Protein AF-A0A4Q5QJF8-F1 (afdb_monomer)

pLDDT: mean 85.0, std 16.34, range [41.28, 97.5]

Sequence (80 aa):
MALSSTFPRQTSGTATPRPVMLVILDGWGWREDAADNAIRQSKTPSFDRLLQAPYAFLRTHGLDVGLPEGQMGNSEVGHT

Mean predicted aligned error: 10.23 Å

Radius of gyration: 22.6 Å; Cα contacts (8 Å, |Δi|>4): 31; chains: 1; bounding box: 29×62×56 Å

Foldseek 3Di:
DDPPPPDPDPPPPPDPDDDDDDDDDFPDDDDPDPVVDCVNPDDDPVVVVVVVDDDDDDDQDDVSQPHHHPGDHHDVSNVD

Structure (mmCIF, N/CA/C/O backbone):
data_AF-A0A4Q5QJF8-F1
#
_entry.id   AF-A0A4Q5QJF8-F1
#
loop_
_atom_site.group_PDB
_atom_site.id
_atom_site.type_symbol
_atom_site.label_atom_id
_atom_site.label_alt_id
_atom_site.label_comp_id
_atom_site.label_asym_id
_atom_site.label_entity_id
_atom_site.label_seq_id
_atom_site.pdbx_PDB_ins_code
_atom_site.Cartn_x
_atom_site.Cartn_y
_atom_site.Cartn_z
_atom_site.occupancy
_atom_site.B_iso_or_equiv
_atom_site.auth_seq_id
_atom_site.auth_comp_id
_atom_site.auth_asym_id
_atom_site.auth_atom_id
_atom_site.pdbx_PDB_model_num
ATOM 1 N N . MET A 1 1 ? 0.402 47.072 42.772 1.00 43.84 1 MET A N 1
ATOM 2 C CA . MET A 1 1 ? -0.784 46.690 41.977 1.00 43.84 1 MET A CA 1
ATOM 3 C C . MET A 1 1 ? -0.359 45.538 41.073 1.00 43.84 1 MET A C 1
ATOM 5 O O . MET A 1 1 ? 0.172 45.773 40.000 1.00 43.84 1 MET A O 1
ATOM 9 N N . ALA A 1 2 ? -0.421 44.308 41.587 1.00 41.28 2 ALA A N 1
ATOM 10 C CA . ALA A 1 2 ? 0.022 43.106 40.883 1.00 41.28 2 ALA A CA 1
ATOM 11 C C . ALA A 1 2 ? -1.211 42.396 40.316 1.00 41.28 2 ALA A C 1
ATOM 13 O O . ALA A 1 2 ? -2.075 41.973 41.081 1.00 41.28 2 ALA A O 1
ATOM 14 N N . LEU A 1 3 ? -1.308 42.293 38.992 1.00 43.41 3 LEU A N 1
ATOM 15 C CA . LEU A 1 3 ? -2.325 41.481 38.330 1.00 43.41 3 LEU A CA 1
ATOM 16 C C . LEU A 1 3 ? -1.716 40.103 38.063 1.00 43.41 3 LEU A C 1
ATOM 18 O O . LEU A 1 3 ? -1.104 39.864 37.028 1.00 43.41 3 LEU A O 1
ATOM 22 N N . SER A 1 4 ? -1.845 39.217 39.051 1.00 45.53 4 SER A N 1
ATOM 23 C CA . SER A 1 4 ? -1.605 37.784 38.886 1.00 45.53 4 SER A CA 1
ATOM 24 C C . SER A 1 4 ? -2.786 37.195 38.113 1.00 45.53 4 SER A C 1
ATOM 26 O O . SER A 1 4 ? -3.851 36.952 38.683 1.00 45.53 4 SER A O 1
ATOM 28 N N . SER A 1 5 ? -2.635 37.012 36.800 1.00 45.50 5 SER A N 1
ATOM 29 C CA . SER A 1 5 ? -3.588 36.242 36.002 1.00 45.50 5 SER A CA 1
ATOM 30 C C . SER A 1 5 ? -3.366 34.757 36.282 1.00 45.50 5 SER A C 1
ATOM 32 O O . SER A 1 5 ? -2.518 34.084 35.700 1.00 45.50 5 SER A O 1
ATOM 34 N N . THR A 1 6 ? -4.140 34.235 37.228 1.00 51.34 6 THR A N 1
ATOM 35 C CA . THR A 1 6 ? -4.233 32.794 37.455 1.00 51.34 6 THR A CA 1
ATOM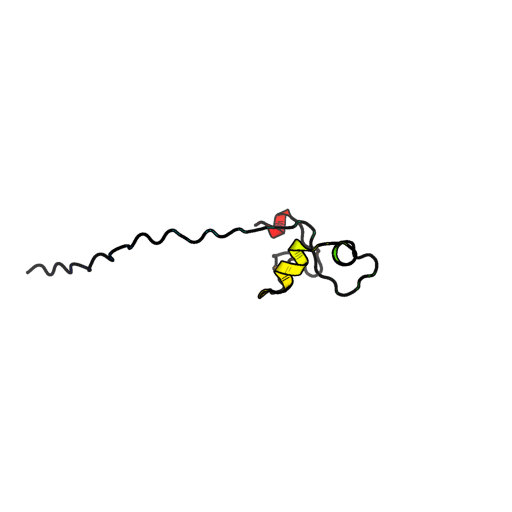 36 C C . THR A 1 6 ? -4.975 32.183 36.268 1.00 51.34 6 THR A C 1
ATOM 38 O O . THR A 1 6 ? -6.197 32.280 36.172 1.00 51.34 6 THR A O 1
ATOM 41 N N . PHE A 1 7 ? -4.235 31.581 35.337 1.00 51.00 7 PHE A N 1
ATOM 42 C CA . PHE A 1 7 ? -4.809 30.693 34.330 1.00 51.00 7 PHE A CA 1
ATOM 43 C C . PHE A 1 7 ? -5.459 29.495 35.042 1.00 51.00 7 PHE A C 1
ATOM 45 O O . PHE A 1 7 ? -4.802 28.869 35.882 1.00 51.00 7 PHE A O 1
ATOM 52 N N . PRO A 1 8 ? -6.721 29.140 34.743 1.00 49.84 8 PRO A N 1
ATOM 53 C CA . PRO A 1 8 ? -7.321 27.943 35.308 1.00 49.84 8 PRO A CA 1
ATOM 54 C C . PRO A 1 8 ? -6.547 26.714 34.818 1.00 49.84 8 PRO A C 1
ATOM 56 O O . PRO A 1 8 ? -6.427 26.462 33.619 1.00 49.84 8 PRO A O 1
ATOM 59 N N . ARG A 1 9 ? -5.997 25.952 35.769 1.00 54.03 9 ARG A N 1
ATOM 60 C CA . ARG A 1 9 ? -5.372 24.649 35.528 1.00 54.03 9 ARG A CA 1
ATOM 61 C C . ARG A 1 9 ? -6.429 23.736 34.896 1.00 54.03 9 ARG A C 1
ATOM 63 O O . ARG A 1 9 ? -7.428 23.433 35.544 1.00 54.03 9 ARG A O 1
ATOM 70 N N . GLN A 1 10 ? -6.211 23.307 33.649 1.00 64.06 10 GLN A N 1
ATOM 71 C CA . GLN A 1 10 ? -7.021 22.256 33.031 1.00 64.06 10 GLN A CA 1
ATOM 72 C C . GLN A 1 10 ? -7.007 21.031 33.951 1.00 64.06 10 GLN A C 1
ATOM 74 O O . GLN A 1 10 ? -5.946 20.511 34.302 1.00 64.06 10 GLN A O 1
ATOM 79 N N . THR A 1 11 ? -8.187 20.590 34.372 1.00 56.31 11 THR A N 1
ATOM 80 C CA . THR A 1 11 ? -8.369 19.332 35.084 1.00 56.31 11 THR A CA 1
ATOM 81 C C . THR A 1 11 ? -8.196 18.207 34.071 1.00 56.31 11 THR A C 1
ATOM 83 O O . THR A 1 11 ? -9.095 17.886 33.298 1.00 56.31 11 THR A O 1
ATOM 86 N N . SER A 1 12 ? -7.000 17.622 34.033 1.00 58.06 12 SER A N 1
ATOM 87 C CA . SER A 1 12 ? -6.722 16.428 33.244 1.00 58.06 12 SER A CA 1
ATOM 88 C C . SER A 1 12 ? -7.507 15.253 33.830 1.00 58.06 12 SER A C 1
ATOM 90 O O . SER A 1 12 ? -7.026 14.558 34.726 1.00 58.06 12 SER A O 1
ATOM 92 N N . GLY A 1 13 ? -8.723 15.020 33.338 1.00 63.06 13 GLY A N 1
ATOM 93 C CA . GLY A 1 13 ? -9.298 13.682 33.383 1.00 63.06 13 GLY A CA 1
ATOM 94 C C . GLY A 1 13 ? -8.316 12.764 32.664 1.00 63.06 13 GLY A C 1
ATOM 95 O O . GLY A 1 13 ? -8.019 12.981 31.491 1.00 63.06 13 GLY A O 1
ATOM 96 N N . THR A 1 14 ? -7.731 11.803 33.375 1.00 63.50 14 THR A N 1
ATOM 97 C CA . THR A 1 14 ? -6.742 10.873 32.824 1.00 63.50 14 THR A CA 1
ATOM 98 C C . THR A 1 14 ? -7.452 9.864 31.929 1.00 63.50 14 THR A C 1
ATOM 100 O O . THR A 1 14 ? -7.642 8.707 32.295 1.00 63.50 14 THR A O 1
ATOM 103 N N . ALA A 1 15 ? -7.908 10.317 30.763 1.00 76.38 15 ALA A N 1
ATOM 104 C CA . ALA A 1 15 ? -8.314 9.428 29.696 1.00 76.38 15 ALA A CA 1
ATOM 105 C C . ALA A 1 15 ? -7.075 8.630 29.289 1.00 76.38 15 ALA A C 1
ATOM 107 O O . ALA A 1 15 ? -6.062 9.206 28.888 1.00 76.38 15 ALA A O 1
ATOM 108 N N . THR A 1 16 ? -7.134 7.308 29.437 1.00 82.56 16 THR A N 1
ATOM 109 C CA . THR A 1 16 ? -6.076 6.429 28.947 1.00 82.56 16 THR A CA 1
ATOM 110 C C . THR A 1 16 ? -5.905 6.688 27.447 1.00 82.56 16 THR A C 1
ATOM 112 O O . THR A 1 16 ? -6.893 6.585 26.711 1.00 82.56 16 THR A O 1
ATOM 115 N N . PRO A 1 17 ? -4.700 7.056 26.972 1.00 87.69 17 PRO A N 1
ATOM 116 C CA . PRO A 1 17 ? -4.463 7.240 25.548 1.00 87.69 17 PRO A CA 1
ATOM 117 C C . PRO A 1 17 ? -4.877 5.983 24.785 1.00 87.69 17 PRO A C 1
ATOM 119 O O . PRO A 1 17 ? -4.557 4.865 25.193 1.00 87.69 17 PRO A O 1
ATOM 122 N N . ARG A 1 18 ? -5.606 6.158 23.679 1.00 92.56 18 ARG A N 1
ATOM 123 C CA . ARG A 1 18 ? -5.932 5.032 22.803 1.00 92.56 18 ARG A CA 1
ATOM 124 C C . ARG A 1 18 ? -4.642 4.590 22.106 1.00 92.56 18 ARG A C 1
ATOM 126 O O . ARG A 1 18 ? -4.015 5.436 21.468 1.00 92.56 18 ARG A O 1
ATOM 133 N N . PRO A 1 19 ? -4.229 3.318 22.229 1.00 93.88 19 PRO A N 1
ATOM 134 C CA . PRO A 1 19 ? -3.009 2.851 21.592 1.00 93.88 19 PRO A CA 1
ATOM 135 C C . PRO A 1 19 ? -3.142 2.934 20.070 1.00 93.88 19 PRO A C 1
ATOM 137 O O . PRO A 1 19 ? -4.203 2.653 19.510 1.00 93.88 19 PRO A O 1
ATOM 140 N N . VAL A 1 20 ? -2.048 3.308 19.413 1.00 95.75 20 VAL A N 1
ATOM 141 C CA . VAL A 1 20 ? -1.921 3.349 17.954 1.00 95.75 20 VAL A CA 1
ATOM 142 C C . VAL A 1 20 ? -0.776 2.423 17.561 1.00 95.75 20 VAL A C 1
ATOM 144 O O . VAL A 1 20 ? 0.266 2.421 18.212 1.00 95.75 20 VAL A O 1
ATOM 147 N N . MET A 1 21 ? -0.976 1.636 16.505 1.00 94.81 21 MET A N 1
ATOM 148 C CA . MET A 1 21 ? 0.028 0.731 15.953 1.00 94.81 21 MET A CA 1
ATOM 149 C C . MET A 1 21 ? 0.325 1.136 14.509 1.00 94.81 21 MET A C 1
ATOM 151 O O . MET A 1 21 ? -0.584 1.160 13.681 1.00 94.81 21 MET A O 1
ATOM 155 N N . LEU A 1 22 ? 1.591 1.429 14.216 1.00 9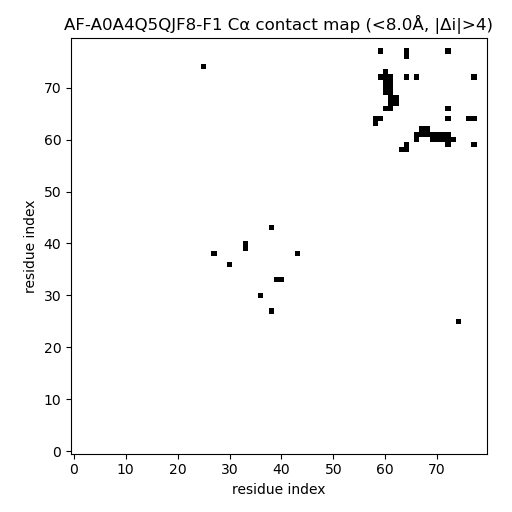5.44 22 LEU A N 1
ATOM 156 C CA . LEU A 1 22 ? 2.099 1.567 12.853 1.00 95.44 22 LEU A CA 1
ATOM 157 C C . LEU A 1 22 ? 2.683 0.220 12.416 1.00 95.44 22 LEU A C 1
ATOM 159 O O . LEU A 1 22 ? 3.521 -0.342 13.118 1.00 95.44 22 LEU A O 1
ATOM 163 N N . VAL A 1 23 ? 2.235 -0.291 11.270 1.00 95.00 23 VAL A N 1
ATOM 164 C CA . VAL A 1 23 ? 2.737 -1.535 10.670 1.00 95.00 23 VAL A CA 1
ATOM 165 C C . VAL A 1 23 ? 3.276 -1.217 9.285 1.00 95.00 23 VAL A C 1
ATOM 167 O O . VAL A 1 23 ? 2.546 -0.679 8.456 1.00 95.00 23 V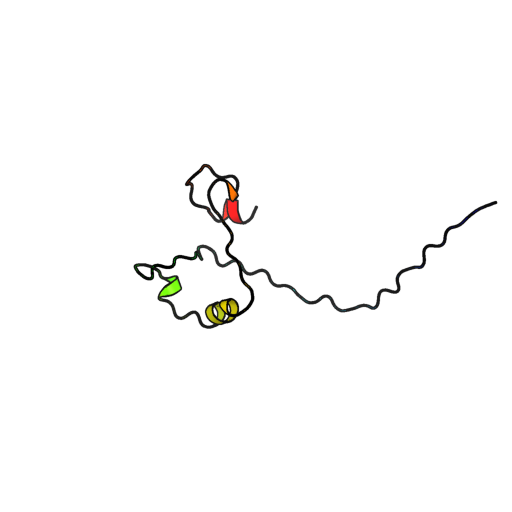AL A O 1
ATOM 170 N N . ILE A 1 24 ? 4.536 -1.571 9.039 1.00 93.81 24 ILE A N 1
ATOM 171 C CA . ILE A 1 24 ? 5.198 -1.417 7.742 1.00 93.81 24 ILE A CA 1
ATOM 172 C C . ILE A 1 24 ? 5.423 -2.815 7.171 1.00 93.81 24 ILE A C 1
ATOM 174 O O . ILE A 1 24 ? 6.120 -3.634 7.768 1.00 93.81 24 ILE A O 1
ATOM 178 N N . LEU A 1 25 ? 4.796 -3.096 6.030 1.00 93.94 25 LEU A N 1
ATOM 179 C CA . LEU A 1 25 ? 5.024 -4.317 5.262 1.00 93.94 25 LEU A CA 1
ATOM 180 C C . LEU A 1 25 ? 6.059 -3.993 4.176 1.00 93.94 25 LEU A C 1
ATOM 182 O O . LEU A 1 25 ? 5.716 -3.382 3.164 1.00 93.94 25 LEU A O 1
ATOM 186 N N . ASP A 1 26 ? 7.327 -4.341 4.405 1.00 92.12 26 ASP A N 1
ATOM 187 C CA . ASP A 1 26 ? 8.401 -4.035 3.449 1.00 92.12 26 ASP A CA 1
ATOM 188 C C . ASP A 1 26 ? 8.164 -4.756 2.106 1.00 92.12 26 ASP A C 1
ATOM 190 O O . ASP A 1 26 ? 7.750 -5.917 2.069 1.00 92.12 26 ASP A O 1
ATOM 194 N N . GLY A 1 27 ? 8.367 -4.047 0.994 1.00 91.12 27 GLY A N 1
ATOM 195 C CA . GLY A 1 27 ? 8.089 -4.543 -0.357 1.00 91.12 27 GLY A CA 1
ATOM 196 C C . GLY A 1 27 ? 6.602 -4.731 -0.701 1.00 91.12 27 GLY A C 1
ATOM 197 O O . GLY A 1 27 ? 6.290 -5.354 -1.717 1.00 91.12 27 GLY A O 1
ATOM 198 N N . TRP A 1 28 ? 5.668 -4.206 0.103 1.00 94.81 28 TRP A N 1
ATOM 199 C CA . TRP A 1 28 ? 4.226 -4.379 -0.113 1.00 94.81 28 TRP A CA 1
ATOM 200 C C . TRP A 1 28 ? 3.598 -3.251 -0.944 1.00 94.81 28 TRP A C 1
ATOM 202 O O . TRP A 1 28 ? 3.097 -2.258 -0.414 1.00 94.81 28 TRP A O 1
ATOM 212 N N . GLY A 1 29 ? 3.626 -3.400 -2.270 1.00 93.75 29 GLY A N 1
ATOM 213 C CA . GLY A 1 29 ? 3.067 -2.426 -3.216 1.00 93.75 29 GLY A CA 1
ATOM 214 C C . GLY A 1 29 ? 1.636 -2.724 -3.680 1.00 93.75 29 GLY A C 1
ATOM 215 O O . GLY A 1 29 ? 1.131 -3.839 -3.547 1.00 93.75 29 GLY A O 1
ATOM 216 N N . TRP A 1 30 ? 0.993 -1.726 -4.297 1.00 95.00 30 TRP A N 1
ATOM 217 C CA . TRP A 1 30 ? -0.292 -1.891 -4.982 1.00 95.00 30 TRP A CA 1
ATOM 218 C C . TRP A 1 30 ? -0.120 -1.905 -6.503 1.00 95.00 30 TRP A C 1
ATOM 220 O O . TRP A 1 30 ? 0.468 -0.993 -7.081 1.00 95.00 30 TRP A O 1
ATOM 230 N N . ARG A 1 31 ? -0.689 -2.925 -7.153 1.00 94.50 31 ARG A N 1
ATOM 231 C CA . ARG A 1 31 ? -0.827 -3.035 -8.611 1.00 94.50 31 ARG A CA 1
ATOM 232 C C . ARG A 1 31 ? -2.163 -3.706 -8.932 1.00 94.50 31 ARG A C 1
ATOM 234 O O . ARG A 1 31 ? -2.525 -4.694 -8.289 1.00 94.50 31 ARG A O 1
ATOM 241 N N . GLU A 1 32 ? -2.905 -3.159 -9.896 1.00 93.50 32 GLU A N 1
ATOM 242 C CA . GLU A 1 32 ? -4.214 -3.699 -10.301 1.00 93.50 32 GLU A CA 1
ATOM 243 C C . GLU A 1 32 ? -4.092 -5.031 -11.038 1.00 93.50 32 GLU A C 1
ATOM 245 O O . GLU A 1 32 ? -4.869 -5.950 -10.776 1.00 93.50 32 GLU A O 1
ATOM 250 N N . ASP A 1 33 ? -3.086 -5.144 -11.906 1.00 96.06 33 ASP A N 1
ATOM 251 C CA . ASP A 1 33 ? -2.799 -6.371 -12.636 1.00 96.06 33 ASP A CA 1
ATOM 252 C C . ASP A 1 33 ? -2.384 -7.497 -11.678 1.00 96.06 33 ASP A C 1
ATOM 254 O O . ASP A 1 33 ? -1.494 -7.342 -10.825 1.00 96.06 33 ASP A O 1
ATOM 258 N N . ALA A 1 34 ? -3.066 -8.630 -11.828 1.00 94.62 34 ALA A N 1
ATOM 259 C CA . ALA A 1 34 ? -2.837 -9.846 -11.070 1.00 94.62 34 ALA A CA 1
ATOM 260 C C . ALA A 1 34 ? -1.714 -10.707 -11.664 1.00 94.62 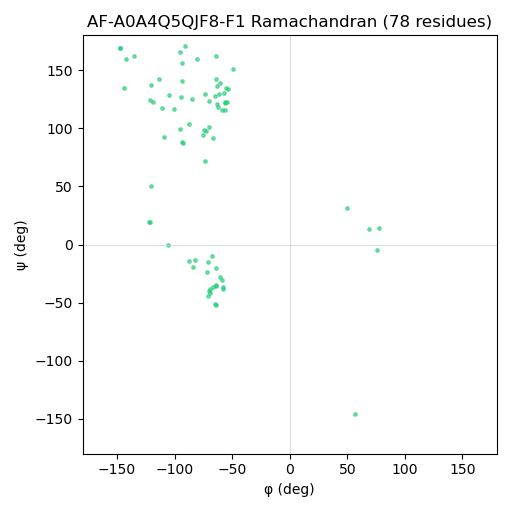34 ALA A C 1
ATOM 262 O O . ALA A 1 34 ? -1.172 -11.539 -10.934 1.00 94.62 34 ALA A O 1
ATOM 263 N N . ALA A 1 35 ? -1.347 -10.524 -12.937 1.00 97.31 35 ALA A N 1
ATOM 264 C CA . ALA A 1 35 ? -0.215 -11.217 -13.541 1.00 97.31 35 ALA A CA 1
ATOM 265 C C . ALA A 1 35 ? 1.055 -10.932 -12.728 1.00 97.31 35 ALA A C 1
ATOM 267 O O . ALA A 1 35 ? 1.311 -9.786 -12.351 1.00 97.31 35 ALA A O 1
ATOM 268 N N . ASP A 1 36 ? 1.791 -11.990 -12.376 1.00 96.31 36 ASP A N 1
ATOM 269 C CA . ASP A 1 36 ? 3.043 -11.933 -11.606 1.00 96.31 36 ASP A CA 1
ATOM 270 C C . ASP A 1 36 ? 2.967 -11.081 -10.321 1.00 96.31 36 ASP A C 1
ATOM 272 O O . ASP A 1 36 ? 3.928 -10.418 -9.923 1.00 96.31 36 ASP A O 1
ATOM 276 N N . ASN A 1 37 ? 1.788 -11.026 -9.691 1.00 96.50 37 ASN A N 1
ATOM 277 C CA . ASN A 1 37 ? 1.519 -10.230 -8.496 1.00 96.50 37 ASN A CA 1
ATOM 278 C C . ASN A 1 37 ? 1.334 -11.146 -7.286 1.00 96.50 37 ASN A C 1
ATOM 280 O O . ASN A 1 37 ? 0.227 -11.599 -6.994 1.00 96.50 37 ASN A O 1
ATOM 284 N N . ALA A 1 38 ? 2.425 -11.398 -6.564 1.00 95.88 38 ALA A N 1
ATOM 285 C CA . ALA A 1 38 ? 2.411 -12.293 -5.412 1.00 95.88 38 ALA A CA 1
ATOM 286 C C . ALA A 1 38 ? 1.410 -11.855 -4.330 1.00 95.88 38 ALA A C 1
ATOM 288 O O . ALA A 1 38 ? 0.735 -12.704 -3.756 1.00 95.88 38 ALA A O 1
ATOM 289 N N . ILE A 1 39 ? 1.263 -10.548 -4.086 1.00 95.25 39 ILE A N 1
ATOM 290 C CA . ILE A 1 39 ? 0.328 -10.013 -3.086 1.00 95.25 39 ILE A CA 1
ATOM 291 C C . ILE A 1 39 ? -1.111 -10.328 -3.490 1.00 95.25 39 ILE A C 1
ATOM 293 O O . ILE A 1 39 ? -1.856 -10.915 -2.713 1.00 95.25 39 ILE A O 1
ATOM 297 N N . ARG A 1 40 ? -1.487 -10.001 -4.731 1.00 94.69 40 ARG A N 1
ATOM 298 C CA . ARG A 1 40 ? -2.860 -10.166 -5.230 1.00 94.69 40 ARG A CA 1
ATOM 299 C C . ARG A 1 40 ? -3.255 -11.625 -5.462 1.00 94.69 40 ARG A C 1
ATOM 301 O O . ARG A 1 40 ? -4.440 -11.938 -5.455 1.00 94.69 40 ARG A O 1
ATOM 308 N N . GLN A 1 41 ? -2.277 -12.507 -5.666 1.00 96.31 41 GLN A N 1
ATOM 309 C CA . GLN A 1 41 ? -2.483 -13.953 -5.789 1.00 96.31 41 GLN A CA 1
ATOM 310 C C . GLN A 1 41 ? -2.460 -14.688 -4.435 1.00 96.31 41 GLN A C 1
ATOM 312 O O . GLN A 1 41 ? -2.864 -15.850 -4.357 1.00 96.31 41 GLN A O 1
ATOM 317 N N . SER A 1 42 ? -1.984 -14.043 -3.367 1.00 95.75 42 SER A N 1
ATOM 318 C CA . SER 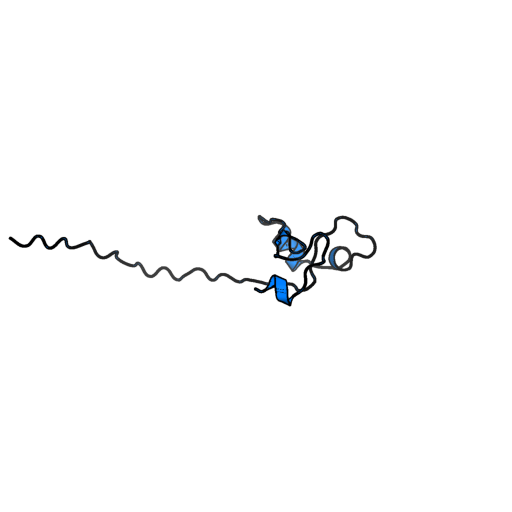A 1 42 ? -1.891 -14.643 -2.035 1.00 95.75 42 SER A CA 1
ATOM 319 C C . SER A 1 42 ? -3.224 -14.624 -1.287 1.00 95.75 42 SER A C 1
ATOM 321 O O . SER A 1 42 ? -4.116 -13.827 -1.560 1.00 95.75 42 SER A O 1
ATOM 323 N N . LYS A 1 43 ? -3.358 -15.498 -0.282 1.00 97.50 43 LYS A N 1
ATOM 324 C CA . LYS A 1 43 ? -4.479 -15.460 0.668 1.00 97.50 43 LYS A CA 1
ATOM 325 C C . LYS A 1 43 ? -4.129 -14.529 1.828 1.00 97.50 43 LYS A C 1
ATOM 327 O O . LYS A 1 43 ? -3.381 -14.928 2.719 1.00 97.50 43 LYS A O 1
ATOM 332 N N . THR A 1 44 ? -4.683 -13.319 1.841 1.00 96.62 44 THR A N 1
ATOM 333 C CA . THR A 1 44 ? -4.304 -12.245 2.778 1.00 96.62 44 THR A CA 1
ATOM 334 C C . THR A 1 44 ? -5.465 -11.758 3.654 1.00 96.62 44 THR A C 1
ATOM 336 O O . THR A 1 44 ? -5.648 -10.553 3.814 1.00 96.62 44 THR A O 1
ATOM 339 N N . PRO A 1 45 ? -6.222 -12.648 4.329 1.00 97.38 45 PRO A N 1
ATOM 340 C CA . PRO A 1 45 ? -7.521 -12.310 4.924 1.00 97.38 45 PRO A CA 1
ATOM 341 C C . PRO A 1 45 ? -7.476 -11.176 5.962 1.00 97.38 45 PRO A C 1
ATOM 343 O O . PRO A 1 45 ? -8.447 -10.436 6.118 1.00 97.38 45 PRO A O 1
ATOM 346 N N . SER A 1 46 ? -6.363 -11.026 6.685 1.00 96.75 46 SER A N 1
ATOM 347 C CA . SER A 1 46 ? -6.175 -9.921 7.633 1.00 96.75 46 SER A CA 1
ATOM 348 C C . SER A 1 46 ? -5.995 -8.580 6.923 1.00 96.75 46 SER A C 1
ATOM 350 O O . SER A 1 46 ? -6.619 -7.600 7.319 1.00 96.75 46 SER A O 1
ATOM 352 N N . PHE A 1 47 ? -5.180 -8.537 5.867 1.00 95.81 47 PHE A N 1
ATOM 353 C CA . PHE A 1 47 ? -4.971 -7.332 5.064 1.00 95.81 47 PHE A CA 1
ATOM 354 C C . PHE A 1 47 ? -6.233 -6.980 4.267 1.00 95.81 47 PHE A C 1
ATOM 356 O O . PHE A 1 47 ? -6.664 -5.831 4.278 1.00 95.81 47 PHE A O 1
ATOM 363 N N . ASP A 1 48 ? -6.903 -7.983 3.694 1.00 95.81 48 ASP A N 1
ATOM 364 C CA . ASP A 1 48 ? -8.158 -7.819 2.950 1.00 95.81 48 ASP A CA 1
ATOM 365 C C . ASP A 1 48 ? -9.249 -7.180 3.818 1.00 95.81 48 ASP A C 1
ATOM 367 O O . ASP A 1 48 ? -10.028 -6.353 3.345 1.00 95.81 48 ASP A O 1
ATOM 371 N N . ARG A 1 49 ? -9.285 -7.530 5.113 1.00 97.19 49 ARG A N 1
ATOM 372 C CA . ARG A 1 49 ? -10.187 -6.912 6.092 1.00 97.19 49 ARG A CA 1
ATOM 373 C C . ARG A 1 49 ? -9.814 -5.459 6.389 1.00 97.19 49 ARG A C 1
ATOM 375 O O . ARG A 1 49 ? -10.717 -4.644 6.548 1.00 97.19 49 ARG A O 1
ATOM 382 N N . LEU A 1 50 ? -8.523 -5.127 6.467 1.00 95.19 50 LEU A N 1
ATOM 383 C CA . LEU A 1 50 ? -8.069 -3.745 6.681 1.00 95.19 50 LEU A CA 1
ATOM 384 C C . LEU A 1 50 ? -8.461 -2.836 5.511 1.00 95.19 50 LEU A C 1
ATOM 386 O O . LEU A 1 50 ? -8.863 -1.700 5.741 1.00 95.19 50 LEU A O 1
ATOM 390 N N . LEU A 1 51 ? -8.439 -3.355 4.281 1.00 94.06 51 LEU A N 1
ATOM 391 C CA . LEU A 1 51 ? -8.881 -2.625 3.088 1.00 94.06 51 LEU A CA 1
ATOM 392 C C . LEU A 1 51 ? -10.394 -2.331 3.051 1.00 94.06 51 LEU A C 1
ATOM 394 O O . LEU A 1 51 ? -10.835 -1.563 2.205 1.00 94.06 51 LEU A O 1
ATOM 398 N N . GLN A 1 52 ? -11.203 -2.908 3.947 1.00 97.31 52 GLN A N 1
ATOM 399 C CA . GLN A 1 52 ? -12.629 -2.559 4.069 1.00 97.31 52 GLN A CA 1
ATOM 400 C C . GLN A 1 52 ? -12.870 -1.295 4.916 1.00 97.31 52 GLN A C 1
ATOM 402 O O . GLN A 1 52 ? -13.978 -0.762 4.930 1.00 97.31 52 GLN A O 1
ATOM 407 N N . ALA A 1 53 ? -11.861 -0.827 5.655 1.00 96.19 53 ALA A N 1
ATOM 408 C CA . ALA A 1 53 ? -11.896 0.432 6.397 1.00 96.19 53 ALA A CA 1
ATOM 409 C C . ALA A 1 53 ? -11.366 1.589 5.522 1.00 96.19 53 ALA A C 1
ATOM 411 O O . ALA A 1 53 ? -10.823 1.331 4.452 1.00 96.19 53 ALA A O 1
ATOM 412 N N . PRO A 1 54 ? -11.481 2.866 5.935 1.00 97.50 54 PRO A N 1
ATOM 413 C CA . PRO A 1 54 ? -10.879 3.969 5.188 1.00 97.50 54 PRO A CA 1
ATOM 414 C C . PRO A 1 54 ? -9.368 3.770 4.989 1.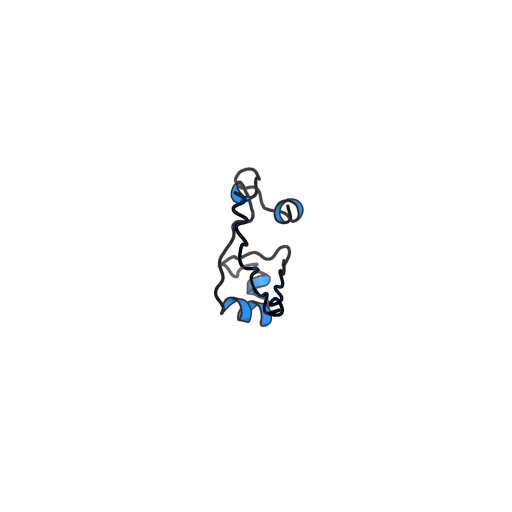00 97.50 54 PRO A C 1
ATOM 416 O O . PRO A 1 54 ? -8.620 3.659 5.960 1.00 97.50 54 PRO A O 1
ATOM 419 N N . TYR A 1 55 ? -8.929 3.753 3.731 1.00 96.50 55 TYR A N 1
ATOM 420 C CA . TYR A 1 55 ? -7.526 3.644 3.337 1.00 96.50 55 TYR A CA 1
ATOM 421 C C . TYR A 1 55 ? -7.202 4.648 2.223 1.00 96.50 55 TYR A C 1
ATOM 423 O O . TYR A 1 55 ? -8.095 5.174 1.559 1.00 96.50 55 TYR A O 1
ATOM 431 N N . ALA A 1 56 ? -5.914 4.916 2.022 1.00 95.62 56 ALA A N 1
ATOM 432 C CA . ALA A 1 56 ? -5.410 5.766 0.949 1.00 95.62 56 ALA A CA 1
ATOM 433 C C . ALA A 1 56 ? -4.099 5.195 0.393 1.00 95.62 56 ALA A C 1
ATOM 435 O O . ALA A 1 56 ? -3.422 4.415 1.065 1.00 95.62 56 ALA A O 1
ATOM 436 N N . PHE A 1 57 ? -3.735 5.602 -0.825 1.00 95.25 57 PHE A N 1
ATOM 437 C CA . PHE A 1 57 ? -2.436 5.286 -1.415 1.00 95.25 57 PHE A CA 1
ATOM 438 C C . PHE A 1 57 ? -1.435 6.403 -1.147 1.00 95.25 57 PHE A C 1
ATOM 440 O O . PHE A 1 57 ? -1.766 7.585 -1.237 1.00 95.25 57 PHE A O 1
ATOM 447 N N . LEU A 1 58 ? -0.199 6.007 -0.860 1.00 92.69 58 LEU A N 1
ATOM 448 C CA . LEU A 1 58 ? 0.938 6.904 -0.710 1.00 92.69 58 LEU A CA 1
ATOM 449 C C . LEU A 1 58 ? 1.933 6.638 -1.836 1.00 92.69 58 LEU A C 1
ATOM 451 O O . LEU A 1 58 ? 2.138 5.492 -2.240 1.00 92.69 58 LEU A O 1
ATOM 455 N N . ARG A 1 59 ? 2.551 7.704 -2.344 1.00 92.50 59 ARG A N 1
ATOM 456 C CA . ARG A 1 59 ? 3.666 7.600 -3.289 1.00 92.50 59 ARG A CA 1
ATOM 457 C C . ARG A 1 59 ? 4.944 7.415 -2.475 1.00 92.50 59 ARG A C 1
ATOM 459 O O . ARG A 1 59 ? 5.211 8.198 -1.574 1.00 92.50 59 ARG A O 1
ATOM 466 N N . THR A 1 60 ? 5.692 6.353 -2.762 1.00 91.25 60 THR A N 1
ATOM 467 C CA . THR A 1 60 ? 6.861 5.921 -1.971 1.00 91.25 60 THR A CA 1
ATOM 468 C C . THR A 1 60 ? 8.154 5.869 -2.794 1.00 91.25 60 THR A C 1
ATOM 470 O O . THR A 1 60 ? 9.095 5.165 -2.440 1.00 91.25 60 THR A O 1
ATOM 473 N N . HIS A 1 61 ? 8.199 6.562 -3.933 1.00 91.62 61 HIS A N 1
ATOM 474 C CA . HIS A 1 61 ? 9.313 6.518 -4.881 1.00 91.62 61 HIS A CA 1
ATOM 475 C C . HIS A 1 61 ? 9.492 7.865 -5.590 1.00 91.62 61 HIS A C 1
ATOM 477 O O . HIS A 1 61 ? 8.625 8.736 -5.511 1.00 91.62 61 HIS A O 1
ATOM 483 N N . GLY A 1 62 ? 10.603 8.013 -6.313 1.00 93.31 62 GLY A N 1
ATOM 484 C CA . GLY A 1 62 ? 10.917 9.215 -7.078 1.00 93.31 62 GLY A CA 1
ATOM 485 C C . GLY A 1 62 ? 10.932 10.492 -6.237 1.00 93.31 62 GLY A C 1
ATOM 486 O O . GLY A 1 62 ? 11.290 10.482 -5.056 1.00 93.31 62 GLY A O 1
ATOM 487 N N . LEU A 1 63 ? 10.515 11.597 -6.858 1.00 93.38 63 LEU A N 1
ATOM 488 C CA . LEU A 1 63 ? 10.586 12.932 -6.261 1.00 93.38 63 LEU A CA 1
ATOM 489 C C . LEU A 1 63 ? 9.778 13.050 -4.959 1.00 93.38 63 LEU A C 1
ATOM 491 O O . LEU A 1 63 ? 10.162 13.821 -4.084 1.00 93.38 63 LEU A O 1
ATOM 495 N N . ASP A 1 64 ? 8.709 12.260 -4.804 1.00 91.81 64 ASP A N 1
ATOM 496 C CA . ASP A 1 64 ? 7.842 12.272 -3.616 1.00 91.81 64 ASP A CA 1
ATOM 497 C C . ASP A 1 64 ? 8.569 11.841 -2.331 1.00 91.81 64 ASP A C 1
ATOM 499 O O . ASP A 1 64 ? 8.116 12.156 -1.234 1.00 91.81 64 ASP A O 1
ATOM 503 N N . VAL A 1 65 ? 9.701 11.142 -2.464 1.00 90.62 65 VAL A N 1
ATOM 504 C CA . VAL A 1 65 ? 10.552 10.701 -1.346 1.00 90.62 65 VAL A CA 1
ATOM 505 C C . VAL A 1 65 ? 11.988 11.229 -1.461 1.00 90.62 65 VAL A C 1
ATOM 507 O O . VAL A 1 65 ? 12.909 10.686 -0.861 1.00 90.62 65 VAL A O 1
ATOM 510 N N . GLY A 1 66 ? 12.205 12.281 -2.258 1.00 89.69 66 GLY A N 1
ATOM 511 C CA . GLY A 1 66 ? 13.524 12.902 -2.428 1.00 89.69 66 GLY A CA 1
ATOM 512 C C . GLY A 1 66 ? 14.490 12.140 -3.342 1.00 89.69 66 GLY A C 1
ATOM 513 O O . GLY A 1 66 ? 15.681 12.446 -3.359 1.00 89.69 66 GLY A O 1
ATOM 514 N N . LEU A 1 67 ? 13.997 11.171 -4.118 1.00 90.75 67 LEU A N 1
ATOM 515 C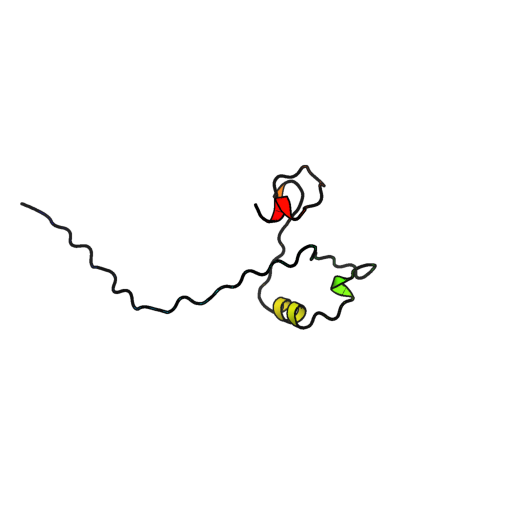 CA . LEU A 1 67 ? 14.780 10.458 -5.126 1.00 90.75 67 LEU A CA 1
ATOM 516 C C . LEU A 1 67 ? 14.631 11.100 -6.517 1.00 90.75 67 LEU A C 1
ATOM 518 O O . LEU A 1 67 ? 13.616 11.738 -6.796 1.00 90.75 67 LEU A O 1
ATOM 522 N N . PRO A 1 68 ? 15.605 10.913 -7.426 1.00 92.69 68 PRO A N 1
ATOM 523 C CA . PRO A 1 68 ? 15.459 11.250 -8.839 1.00 92.69 68 PRO A CA 1
ATOM 524 C C . PRO A 1 68 ? 14.168 10.708 -9.467 1.00 92.69 68 PRO A C 1
ATOM 526 O O . PRO A 1 68 ? 13.646 9.661 -9.074 1.00 92.69 68 PRO A O 1
ATOM 529 N N . GLU A 1 69 ? 13.659 11.405 -10.482 1.00 92.94 69 GLU A N 1
ATOM 530 C CA . GLU A 1 69 ? 12.453 10.991 -11.202 1.00 92.94 69 GLU A CA 1
ATOM 531 C C . GLU A 1 69 ? 12.582 9.561 -11.757 1.00 92.94 69 GLU A C 1
ATOM 533 O O . GLU A 1 69 ? 13.608 9.177 -12.316 1.00 92.94 69 G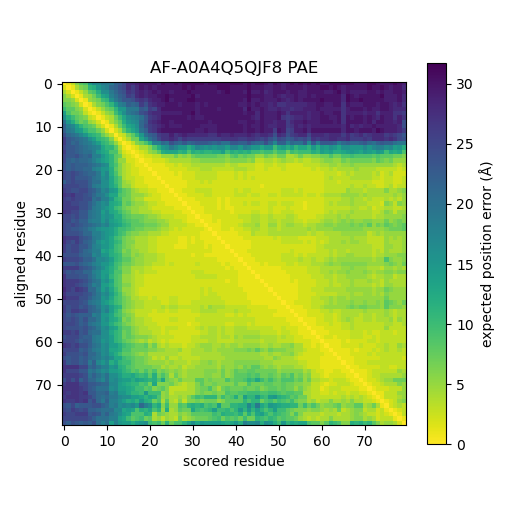LU A O 1
ATOM 538 N N . GLY A 1 70 ? 11.533 8.753 -11.572 1.00 87.19 70 GLY A N 1
ATOM 539 C CA . GLY A 1 70 ? 11.490 7.358 -12.023 1.00 87.19 70 GLY A CA 1
ATOM 540 C C . GLY A 1 70 ? 12.299 6.374 -11.172 1.00 87.19 70 GLY A C 1
ATOM 541 O O . GLY A 1 70 ? 12.213 5.168 -11.404 1.00 87.19 70 GLY A O 1
ATOM 542 N N . GLN A 1 71 ? 13.049 6.840 -10.170 1.00 89.00 71 GLN A N 1
ATOM 543 C CA . GLN A 1 71 ? 13.796 5.945 -9.298 1.00 89.00 71 GLN A CA 1
ATOM 544 C C . GLN A 1 71 ? 12.865 5.217 -8.325 1.00 89.00 71 GLN A C 1
ATOM 546 O O . GLN A 1 71 ? 12.060 5.831 -7.622 1.00 89.00 71 GLN A O 1
ATOM 551 N N . MET A 1 72 ? 13.008 3.892 -8.272 1.00 88.19 72 MET A N 1
ATOM 552 C CA . MET A 1 72 ? 12.287 3.036 -7.334 1.00 88.19 72 MET A CA 1
ATOM 553 C C . MET A 1 72 ? 12.628 3.410 -5.886 1.00 88.19 72 MET A C 1
ATOM 555 O O . MET A 1 72 ? 13.790 3.654 -5.555 1.00 88.19 72 MET A O 1
ATOM 559 N N . GLY A 1 73 ? 11.610 3.417 -5.026 1.00 87.06 73 GLY A N 1
ATOM 560 C CA . GLY A 1 73 ? 11.788 3.550 -3.584 1.00 87.06 73 GLY A CA 1
ATOM 561 C C . GLY A 1 73 ? 12.546 2.368 -2.984 1.00 87.06 73 GLY A C 1
ATOM 562 O O . GLY A 1 73 ? 12.655 1.299 -3.586 1.00 87.06 73 GLY A O 1
ATOM 563 N N . ASN A 1 74 ? 13.070 2.560 -1.780 1.00 86.56 74 ASN A N 1
ATOM 564 C CA . ASN A 1 74 ? 13.766 1.526 -1.025 1.00 86.56 74 ASN A CA 1
ATOM 565 C C . ASN A 1 74 ? 13.544 1.720 0.481 1.00 86.56 74 ASN A C 1
ATOM 567 O O . ASN A 1 74 ? 13.022 2.751 0.912 1.00 86.56 74 ASN A O 1
ATOM 571 N N . SER A 1 75 ? 13.938 0.720 1.269 1.00 79.31 75 SER A N 1
ATOM 572 C CA . SER A 1 75 ? 13.707 0.710 2.714 1.00 79.31 75 SER A CA 1
ATOM 573 C C . SER A 1 75 ? 14.453 1.832 3.443 1.00 79.31 75 SER A C 1
ATOM 575 O O . SER A 1 75 ? 13.906 2.382 4.386 1.00 79.31 75 SER A O 1
ATOM 577 N N . GLU A 1 76 ? 15.657 2.220 3.018 1.00 79.25 76 GLU A N 1
ATOM 578 C CA . GLU A 1 76 ? 16.424 3.296 3.667 1.00 79.25 76 GLU A CA 1
ATOM 579 C C . GLU A 1 76 ? 15.697 4.641 3.543 1.00 79.25 76 GLU A C 1
ATOM 581 O O . GLU A 1 76 ? 15.386 5.288 4.539 1.00 79.25 76 GLU A O 1
ATOM 586 N N . VAL A 1 77 ? 15.317 5.005 2.319 1.00 79.50 77 VAL A N 1
ATOM 587 C CA . VAL A 1 77 ? 14.614 6.260 2.034 1.00 79.50 77 VAL 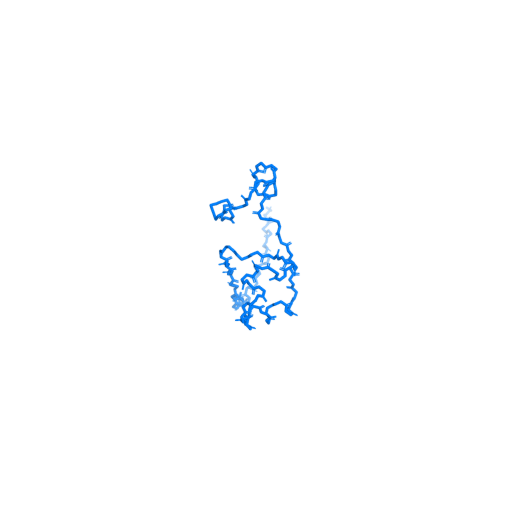A CA 1
ATOM 588 C C . VAL A 1 77 ? 13.210 6.269 2.641 1.00 79.50 77 VAL A C 1
ATOM 590 O O . VAL A 1 77 ? 12.766 7.294 3.140 1.00 79.50 77 VAL A O 1
ATOM 593 N N . GLY A 1 78 ? 12.510 5.132 2.643 1.00 71.81 78 GLY A N 1
ATOM 594 C CA . GLY A 1 78 ? 11.130 5.053 3.132 1.00 71.81 78 GLY A CA 1
ATOM 595 C C . GLY A 1 78 ? 10.954 5.185 4.651 1.00 71.81 78 GLY A C 1
ATOM 596 O O . GLY A 1 78 ? 9.828 5.395 5.098 1.00 71.81 78 GLY A O 1
ATOM 597 N N . HIS A 1 79 ? 12.024 5.047 5.441 1.00 84.62 79 HIS A N 1
ATOM 598 C CA . HIS A 1 79 ? 11.973 5.129 6.910 1.00 84.62 79 HIS A CA 1
ATOM 599 C C . HIS A 1 79 ? 12.549 6.436 7.483 1.00 84.62 79 HIS A C 1
ATOM 601 O O . HIS A 1 79 ? 12.556 6.587 8.707 1.00 84.62 79 HIS A O 1
ATOM 607 N N . THR A 1 80 ? 13.038 7.346 6.632 1.00 73.25 80 THR A N 1
ATOM 608 C CA . THR A 1 80 ? 13.687 8.605 7.048 1.00 73.25 80 THR A CA 1
ATOM 609 C C . THR A 1 80 ? 12.715 9.776 6.981 1.00 73.25 80 THR A C 1
ATOM 611 O O . THR A 1 80 ? 12.727 10.596 7.927 1.00 73.25 80 THR A O 1
#

Solvent-accessible surface area (backbone atoms only — not comparable to full-atom values): 5829 Å² total; per-residue (Å²): 140,82,85,80,80,78,74,81,78,80,79,76,73,83,70,77,78,80,89,81,84,90,83,85,66,85,93,72,79,88,70,88,66,56,76,97,26,68,74,75,71,47,93,50,70,72,60,60,55,55,68,72,46,98,80,82,89,80,77,67,33,12,62,77,57,78,37,60,81,86,38,80,52,50,75,74,65,71,74,109

Secondary structure (DSSP, 8-state):
--------------PPPPP------TT----S--TT-HHHHS--HHHHHHTTSS------SGGGGTPPTTPPP-HHHHT-